Protein AF-A0A6V7HW28-F1 (afdb_monomer_lite)

pLDDT: mean 78.1, std 14.73, range [49.62, 92.06]

Foldseek 3Di:
DLCCCVPPQVVVPQQAAEADDPDDPAPDPDVVNVVVVVVCVVVVHHYDYDHPNPPPPPD

Radius of gyration: 12.55 Å; chains: 1; bounding box: 26×28×31 Å

Structure (mmCIF, N/CA/C/O backbone):
data_AF-A0A6V7HW28-F1
#
_entry.id   AF-A0A6V7HW28-F1
#
loop_
_atom_site.group_PDB
_atom_site.id
_atom_site.type_symbol
_atom_site.label_atom_id
_atom_site.label_alt_id
_atom_site.label_comp_id
_atom_site.label_asym_id
_atom_site.label_entity_id
_atom_site.label_seq_id
_atom_site.pdbx_PDB_ins_code
_atom_site.Cartn_x
_atom_site.Cartn_y
_atom_site.Cartn_z
_atom_site.occupancy
_atom_site.B_iso_or_equiv
_atom_site.auth_seq_id
_atom_site.auth_comp_id
_atom_site.auth_asym_id
_atom_site.auth_atom_id
_atom_site.pdbx_PDB_model_num
ATOM 1 N N . ILE A 1 1 ? -0.879 -6.515 -1.693 1.00 83.25 1 ILE A N 1
ATOM 2 C CA . ILE A 1 1 ? -1.033 -5.068 -1.409 1.00 83.25 1 ILE A CA 1
ATOM 3 C C . ILE A 1 1 ? -2.462 -4.690 -1.037 1.00 83.25 1 ILE A C 1
ATOM 5 O O . ILE A 1 1 ? -2.629 -4.149 0.040 1.00 83.25 1 ILE A O 1
ATOM 9 N N . LEU A 1 2 ? -3.486 -5.015 -1.843 1.00 87.19 2 LEU A N 1
ATOM 10 C CA . LEU A 1 2 ? -4.885 -4.743 -1.476 1.00 87.19 2 LEU A CA 1
ATOM 11 C C . LEU A 1 2 ? -5.280 -5.416 -0.150 1.00 87.19 2 LEU A C 1
ATOM 13 O O . LEU A 1 2 ? -5.814 -4.755 0.729 1.00 87.19 2 LEU A O 1
ATOM 17 N N . ASP A 1 3 ? -4.945 -6.700 0.017 1.00 90.88 3 ASP A N 1
ATOM 18 C CA . ASP A 1 3 ? -5.213 -7.434 1.262 1.00 90.88 3 ASP A CA 1
ATOM 19 C C . ASP A 1 3 ? -4.547 -6.771 2.484 1.00 90.88 3 ASP A C 1
ATOM 21 O O . ASP A 1 3 ? -5.227 -6.494 3.468 1.00 90.88 3 ASP A O 1
ATOM 25 N N . SER A 1 4 ? -3.264 -6.402 2.374 1.00 88.69 4 SER A N 1
ATOM 26 C CA . SER A 1 4 ? -2.539 -5.646 3.406 1.00 88.69 4 SER A CA 1
ATOM 27 C C . SER A 1 4 ? -3.173 -4.286 3.700 1.00 88.69 4 SER A C 1
ATOM 29 O O . SER A 1 4 ? -3.378 -3.949 4.861 1.00 88.69 4 SER A O 1
ATOM 31 N N . LEU A 1 5 ? -3.551 -3.507 2.680 1.00 88.06 5 LEU A N 1
ATOM 32 C CA . LEU A 1 5 ? -4.235 -2.227 2.889 1.00 88.06 5 LEU A CA 1
ATOM 33 C C . LEU A 1 5 ? -5.527 -2.423 3.696 1.00 88.06 5 LEU A C 1
ATOM 35 O O . LEU A 1 5 ? -5.771 -1.703 4.661 1.00 88.06 5 LEU A O 1
ATOM 39 N N . CYS A 1 6 ? -6.320 -3.439 3.352 1.00 87.62 6 CYS A N 1
ATOM 40 C CA . CYS A 1 6 ? -7.586 -3.711 4.021 1.00 87.62 6 CYS A CA 1
ATOM 41 C C . CYS A 1 6 ? -7.434 -4.278 5.440 1.00 87.62 6 CYS A C 1
ATOM 43 O O . CYS A 1 6 ? -8.206 -3.904 6.320 1.00 87.62 6 CYS A O 1
ATOM 45 N N . LYS A 1 7 ? -6.485 -5.190 5.672 1.00 90.25 7 LYS A N 1
ATOM 46 C CA . LYS A 1 7 ? -6.377 -5.941 6.936 1.00 90.25 7 LYS A 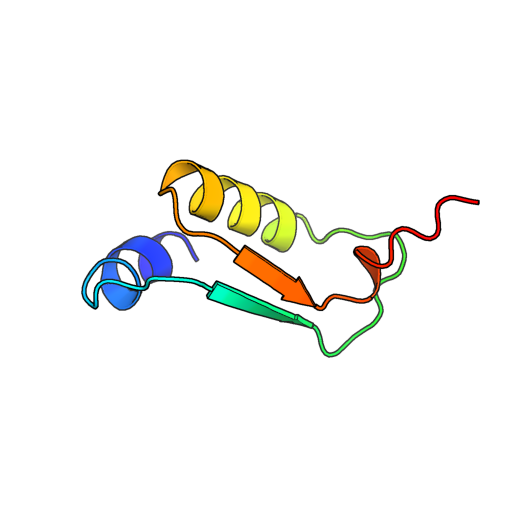CA 1
ATOM 47 C C . LYS A 1 7 ? -5.324 -5.411 7.899 1.00 90.25 7 LYS A C 1
ATOM 49 O O . LYS A 1 7 ? -5.445 -5.659 9.095 1.00 90.25 7 LYS A O 1
ATOM 54 N N . GLU A 1 8 ? -4.317 -4.699 7.410 1.00 89.69 8 GLU A N 1
ATOM 55 C CA . GLU A 1 8 ? -3.194 -4.226 8.227 1.00 89.69 8 GLU A CA 1
ATOM 56 C C . GLU A 1 8 ? -3.195 -2.702 8.380 1.00 89.69 8 GLU A C 1
ATOM 58 O O . GLU A 1 8 ? -2.920 -2.210 9.466 1.00 89.69 8 GLU A O 1
ATOM 63 N N . PHE A 1 9 ? -3.538 -1.941 7.333 1.00 87.56 9 PHE A N 1
ATOM 64 C CA . PHE A 1 9 ? -3.475 -0.471 7.377 1.00 87.56 9 PHE A CA 1
ATOM 65 C C . PHE A 1 9 ? -4.783 0.140 7.894 1.00 87.56 9 PHE A C 1
ATOM 67 O O . PHE A 1 9 ? -4.773 0.989 8.785 1.00 87.56 9 PHE A O 1
ATOM 74 N N . LEU A 1 10 ? -5.929 -0.303 7.369 1.00 86.12 10 LEU A N 1
ATOM 75 C CA . LEU A 1 10 ? -7.230 0.212 7.811 1.00 86.12 10 LEU A CA 1
ATOM 76 C C . LEU A 1 10 ? -7.575 -0.199 9.247 1.00 86.12 10 LEU A C 1
ATOM 78 O O . LEU A 1 10 ? -8.224 0.558 9.960 1.00 86.12 10 LEU A O 1
ATOM 82 N N . THR A 1 11 ? -7.122 -1.369 9.697 1.00 89.88 11 THR A N 1
ATOM 83 C CA . THR A 1 11 ? -7.433 -1.887 11.040 1.00 89.88 11 THR A CA 1
ATOM 84 C C . THR A 1 11 ? -6.755 -1.106 12.163 1.00 89.88 11 THR A C 1
ATOM 86 O O . THR A 1 11 ? -7.241 -1.128 13.292 1.00 89.88 11 THR A O 1
ATOM 89 N N . VAL A 1 12 ? -5.668 -0.390 11.864 1.00 90.44 12 VAL A N 1
ATOM 90 C CA . VAL A 1 12 ? -4.892 0.385 12.846 1.00 90.44 12 VAL A CA 1
ATOM 91 C C . VAL A 1 12 ? -5.031 1.902 12.675 1.00 90.44 12 VAL A C 1
ATOM 93 O O . VAL A 1 12 ? -4.292 2.651 13.306 1.00 90.44 12 VAL A O 1
ATOM 96 N N . ASN A 1 13 ? -5.988 2.368 11.860 1.00 89.38 13 ASN A N 1
ATOM 97 C CA . ASN A 1 13 ? -6.237 3.791 11.585 1.00 89.38 13 ASN A CA 1
ATOM 98 C C . ASN A 1 13 ? -4.983 4.547 11.103 1.00 89.38 13 ASN A C 1
ATOM 100 O O . ASN A 1 13 ? -4.585 5.564 11.678 1.00 89.38 13 ASN A O 1
ATOM 104 N N . VAL A 1 14 ? -4.347 4.051 10.039 1.00 91.50 14 VAL A N 1
ATOM 105 C CA . VAL A 1 14 ? -3.201 4.731 9.417 1.00 91.50 14 VAL A CA 1
ATOM 106 C C . VAL A 1 14 ? -3.598 6.128 8.920 1.00 91.50 14 VAL A C 1
ATOM 108 O O . VAL A 1 14 ? -4.502 6.272 8.103 1.00 91.50 14 VAL A O 1
ATOM 111 N N . SER A 1 15 ? -2.877 7.153 9.387 1.00 91.12 15 SER A N 1
ATOM 112 C CA . SER A 1 15 ? -3.080 8.556 8.990 1.00 91.12 15 SER A CA 1
ATOM 113 C C . SER A 1 15 ? -2.334 8.930 7.703 1.00 91.12 15 SER A C 1
ATOM 115 O O . SER A 1 15 ? -2.820 9.744 6.928 1.00 91.12 15 SER A O 1
ATOM 117 N N . ALA A 1 16 ? -1.169 8.326 7.447 1.00 91.25 16 ALA A N 1
ATOM 118 C CA . ALA A 1 16 ? -0.382 8.543 6.234 1.00 91.25 16 ALA A CA 1
ATOM 119 C C . ALA A 1 16 ? 0.523 7.341 5.940 1.00 91.25 16 ALA A C 1
ATOM 121 O O . ALA A 1 16 ? 0.938 6.636 6.862 1.00 91.25 16 ALA A O 1
ATOM 122 N N . ILE A 1 17 ? 0.867 7.130 4.666 1.00 90.44 17 ILE A N 1
ATOM 123 C CA . ILE A 1 17 ? 1.806 6.083 4.238 1.00 90.44 17 ILE A CA 1
ATOM 124 C C . ILE A 1 17 ? 3.070 6.723 3.670 1.00 90.44 17 ILE A C 1
ATOM 126 O O . ILE A 1 17 ? 3.002 7.540 2.754 1.00 90.44 17 ILE A O 1
ATOM 130 N N . LEU A 1 18 ? 4.229 6.314 4.183 1.00 89.56 18 LEU A N 1
ATOM 131 C CA . LEU A 1 18 ? 5.524 6.677 3.619 1.00 89.56 18 LEU A CA 1
ATOM 132 C C . LEU A 1 18 ? 5.945 5.612 2.598 1.00 89.56 18 LEU A C 1
ATOM 134 O O . LEU A 1 18 ? 6.179 4.459 2.962 1.00 89.56 18 LEU A O 1
ATOM 138 N N . TYR A 1 19 ? 6.025 5.988 1.323 1.00 86.44 19 TYR A N 1
ATOM 139 C CA . TYR A 1 19 ? 6.421 5.0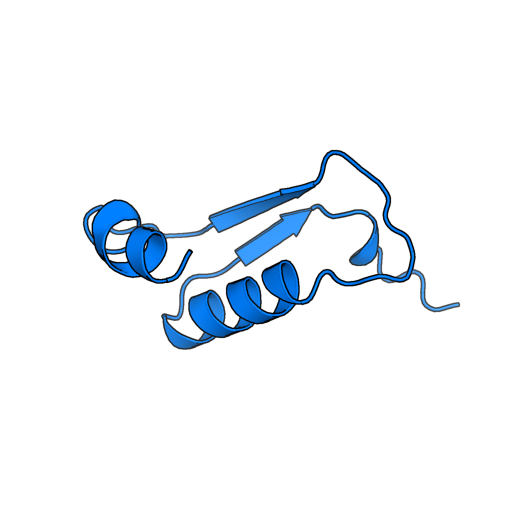95 0.234 1.00 86.44 19 TYR A CA 1
ATOM 140 C C . TYR A 1 19 ? 7.872 5.369 -0.178 1.00 86.44 19 TYR A C 1
ATOM 142 O O . TYR A 1 19 ? 8.181 6.444 -0.689 1.00 86.44 19 TYR A O 1
ATOM 150 N N . LEU A 1 20 ? 8.759 4.397 0.057 1.00 81.94 20 LEU A N 1
ATOM 151 C CA . LEU A 1 20 ? 10.205 4.487 -0.179 1.00 81.94 20 LEU A CA 1
ATOM 152 C C . LEU A 1 20 ? 10.649 3.393 -1.152 1.00 81.94 20 LEU A C 1
ATOM 154 O O . LEU A 1 20 ? 10.231 2.242 -1.021 1.00 81.94 20 LEU A O 1
ATOM 158 N N . MET A 1 21 ? 11.547 3.725 -2.080 1.00 74.00 21 MET A N 1
ATOM 159 C CA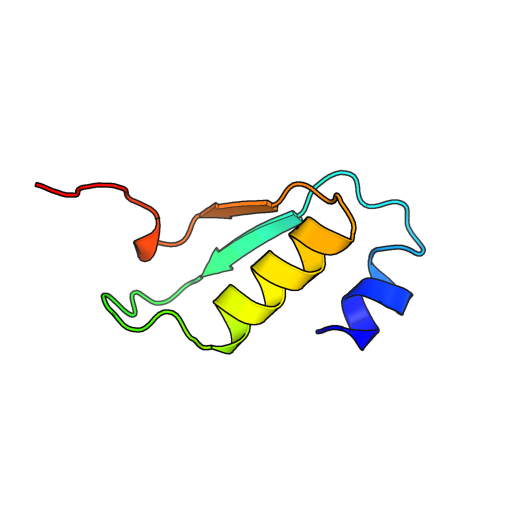 . MET A 1 21 ? 12.218 2.746 -2.942 1.00 74.00 21 MET A CA 1
ATOM 160 C C . MET A 1 21 ? 13.737 2.871 -2.806 1.00 74.00 21 MET A C 1
ATOM 162 O O . MET A 1 21 ? 14.267 3.973 -2.737 1.00 74.00 21 MET A O 1
ATOM 166 N N . ASN A 1 22 ? 14.437 1.732 -2.747 1.00 68.69 22 ASN A N 1
ATOM 167 C CA . ASN A 1 22 ? 15.899 1.671 -2.599 1.00 68.69 22 ASN A CA 1
ATOM 168 C C . ASN A 1 22 ? 16.640 1.552 -3.947 1.00 68.69 22 ASN A C 1
ATOM 170 O O . ASN A 1 22 ? 17.863 1.544 -3.975 1.00 68.69 22 ASN A O 1
ATOM 174 N N . TYR A 1 23 ? 15.914 1.452 -5.063 1.00 65.88 23 TYR A N 1
ATOM 175 C CA . TYR A 1 23 ? 16.493 1.343 -6.398 1.00 65.88 23 TYR A CA 1
ATOM 176 C C . TYR A 1 23 ? 15.943 2.436 -7.318 1.00 65.88 23 TYR A C 1
ATOM 178 O O . TYR A 1 23 ? 14.744 2.715 -7.321 1.00 65.88 23 TYR A O 1
ATOM 186 N N . GLU A 1 24 ? 16.819 3.023 -8.127 1.00 57.19 24 GLU A N 1
ATOM 187 C CA . GLU A 1 24 ? 16.461 3.972 -9.179 1.00 57.19 24 GLU A CA 1
ATOM 188 C C . GLU A 1 24 ? 16.104 3.223 -10.464 1.00 57.19 24 GLU A C 1
ATOM 190 O O . GLU A 1 24 ? 16.955 2.916 -11.297 1.00 57.19 24 GLU A O 1
ATOM 195 N N . GLN A 1 25 ? 14.819 2.910 -10.635 1.00 57.62 25 GLN A N 1
ATOM 196 C CA . GLN A 1 25 ? 14.274 2.512 -11.935 1.00 57.62 25 GLN A CA 1
ATOM 197 C C . GLN A 1 25 ? 13.734 3.741 -12.670 1.00 57.62 25 GLN A C 1
ATOM 199 O O . GLN A 1 25 ? 12.541 3.823 -12.961 1.00 57.62 25 GLN A O 1
ATOM 204 N N . TYR A 1 26 ? 14.641 4.661 -13.024 1.00 52.84 26 TYR A N 1
ATOM 205 C CA . TYR A 1 26 ? 14.331 5.791 -13.899 1.00 52.84 26 TYR A CA 1
ATOM 206 C C . TYR A 1 26 ? 13.552 5.302 -15.132 1.00 52.84 26 TYR A C 1
ATOM 208 O O . TYR A 1 26 ? 14.067 4.547 -15.960 1.00 52.84 26 TYR A O 1
ATOM 216 N N . GLY A 1 27 ? 12.289 5.714 -15.247 1.00 52.97 27 GLY A N 1
ATOM 217 C CA . GLY A 1 27 ? 11.469 5.483 -16.441 1.00 52.97 27 GLY A CA 1
ATOM 218 C C . GLY A 1 27 ? 10.661 4.181 -16.483 1.00 52.97 27 GLY A C 1
ATOM 219 O O . GLY A 1 27 ? 10.010 3.913 -17.494 1.00 52.97 27 GLY A O 1
ATOM 220 N N . ARG A 1 28 ? 10.618 3.385 -15.408 1.00 57.31 28 ARG A N 1
ATOM 221 C CA . ARG A 1 28 ? 9.633 2.297 -15.263 1.00 57.31 28 ARG A CA 1
ATOM 222 C C . ARG A 1 28 ? 8.921 2.439 -13.926 1.00 57.31 28 ARG A C 1
ATOM 224 O O . ARG A 1 28 ? 9.254 1.766 -12.959 1.00 57.31 28 ARG A O 1
ATOM 231 N N . SER A 1 29 ? 7.882 3.280 -13.899 1.00 57.12 29 SER A N 1
ATOM 232 C CA . SER A 1 29 ? 6.836 3.163 -12.878 1.00 57.12 29 SER A CA 1
ATOM 233 C C . SER A 1 29 ? 6.369 1.711 -12.877 1.00 57.12 29 SER A C 1
ATOM 235 O O . SER A 1 29 ? 5.716 1.258 -13.819 1.00 57.12 29 SER A O 1
ATOM 237 N N . THR A 1 30 ? 6.779 0.942 -11.870 1.00 69.94 30 THR A N 1
ATOM 238 C CA . THR A 1 30 ? 6.340 -0.444 -11.747 1.00 69.94 30 THR A CA 1
ATOM 239 C C . THR A 1 30 ? 4.816 -0.407 -11.651 1.00 69.94 30 THR A C 1
ATOM 241 O O . THR A 1 30 ? 4.267 0.378 -10.878 1.00 69.94 30 THR A O 1
ATOM 244 N N . ALA A 1 31 ? 4.099 -1.203 -12.452 1.00 77.94 31 ALA A N 1
ATOM 245 C CA . ALA A 1 31 ? 2.629 -1.204 -12.441 1.00 77.94 31 ALA A CA 1
ATOM 246 C C . ALA A 1 31 ? 2.061 -1.392 -11.015 1.00 77.94 31 ALA A C 1
ATOM 248 O O . ALA A 1 31 ? 0.996 -0.880 -10.680 1.00 77.94 31 ALA A O 1
ATOM 249 N N . SER A 1 32 ? 2.825 -2.059 -10.144 1.00 77.44 32 SER A N 1
ATOM 250 C CA . SER A 1 32 ? 2.584 -2.173 -8.707 1.00 77.44 32 SER A CA 1
ATOM 251 C C . SER A 1 32 ? 2.574 -0.845 -7.942 1.00 77.44 32 SER A C 1
ATOM 253 O O . SER A 1 32 ? 1.724 -0.685 -7.070 1.00 77.44 32 SER A O 1
ATOM 255 N N . ALA A 1 33 ? 3.475 0.098 -8.237 1.00 81.00 33 ALA A N 1
ATOM 256 C CA . ALA A 1 33 ? 3.527 1.404 -7.576 1.00 81.00 33 ALA A CA 1
ATOM 257 C C . ALA A 1 33 ? 2.302 2.255 -7.932 1.00 81.00 33 ALA A C 1
ATOM 259 O O . ALA A 1 33 ? 1.631 2.776 -7.046 1.00 81.00 33 ALA A O 1
ATOM 260 N N . GLN A 1 34 ? 1.951 2.323 -9.219 1.00 84.50 34 GLN A N 1
ATOM 261 C CA . GLN A 1 34 ? 0.757 3.042 -9.678 1.00 84.50 34 GLN A CA 1
ATOM 262 C C . GLN A 1 34 ? -0.526 2.426 -9.112 1.00 84.50 34 GLN A C 1
ATOM 264 O O . GLN A 1 34 ? -1.390 3.142 -8.610 1.00 84.50 34 GLN A O 1
ATOM 269 N N . TYR A 1 35 ? -0.627 1.095 -9.128 1.00 86.62 35 TYR A N 1
ATOM 270 C CA . TYR A 1 35 ? -1.754 0.383 -8.531 1.00 86.62 35 TYR A CA 1
ATOM 271 C C . TYR A 1 35 ? -1.878 0.660 -7.026 1.00 86.62 35 TYR A C 1
ATOM 273 O O . TYR A 1 35 ? -2.974 0.901 -6.527 1.00 86.62 35 TYR A O 1
ATOM 281 N N . PHE A 1 36 ? -0.758 0.686 -6.302 1.00 87.88 36 PHE A N 1
ATOM 282 C CA . PHE A 1 36 ? -0.734 1.036 -4.884 1.00 87.88 36 PHE A CA 1
ATOM 283 C C . PHE A 1 36 ? -1.199 2.477 -4.628 1.00 87.88 36 PHE A C 1
ATOM 285 O O . PHE A 1 36 ? -2.072 2.683 -3.786 1.00 87.88 36 PHE A O 1
ATOM 292 N N . LEU A 1 37 ? -0.667 3.453 -5.371 1.00 87.62 37 LEU A N 1
ATOM 29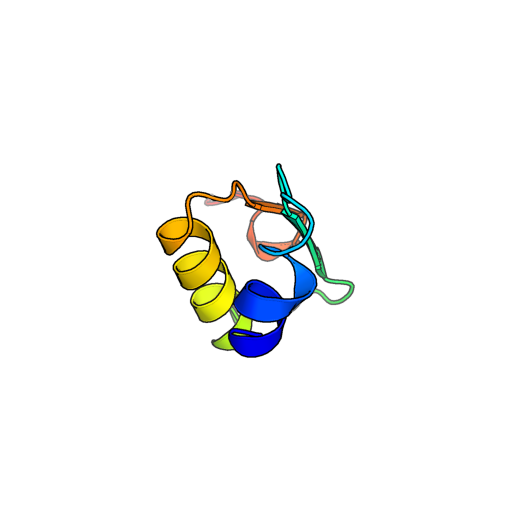3 C CA . LEU A 1 37 ? -1.054 4.861 -5.238 1.00 87.62 37 LEU A CA 1
ATOM 294 C C . LEU A 1 37 ? -2.546 5.066 -5.525 1.00 87.62 37 LEU A C 1
ATOM 296 O O . LEU A 1 37 ? -3.218 5.776 -4.781 1.00 87.62 37 LEU A O 1
ATOM 300 N N . GLN A 1 38 ? -3.083 4.386 -6.542 1.00 89.56 38 GLN A N 1
ATOM 301 C CA . GLN A 1 38 ? -4.507 4.446 -6.871 1.00 89.56 38 GLN A CA 1
ATOM 302 C C . GLN A 1 38 ? -5.382 3.891 -5.741 1.00 89.56 38 GLN A C 1
ATOM 304 O O . GLN A 1 38 ? -6.400 4.488 -5.396 1.00 89.56 38 GLN A O 1
ATOM 309 N N . LEU A 1 39 ? -4.992 2.762 -5.142 1.00 91.12 39 LEU A N 1
ATOM 310 C CA . LEU A 1 39 ? -5.724 2.178 -4.016 1.00 91.12 39 LEU A CA 1
ATOM 311 C C . LEU A 1 39 ? -5.662 3.061 -2.766 1.00 91.12 39 LEU A C 1
ATOM 313 O O . LEU A 1 39 ? -6.682 3.251 -2.109 1.00 91.12 39 LEU A O 1
ATOM 317 N N . ALA A 1 40 ? -4.494 3.618 -2.442 1.00 90.44 40 ALA A N 1
ATOM 318 C CA . ALA A 1 40 ? -4.349 4.519 -1.302 1.00 90.44 40 ALA A CA 1
ATOM 319 C C . ALA A 1 40 ? -5.170 5.806 -1.490 1.00 90.44 40 ALA A C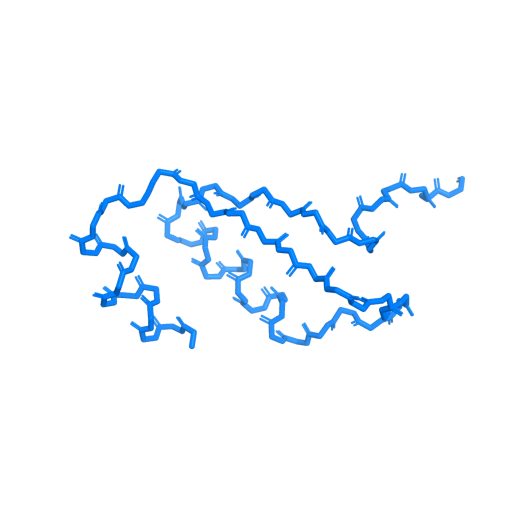 1
ATOM 321 O O . ALA A 1 40 ? -5.864 6.229 -0.565 1.00 90.44 40 ALA A O 1
ATOM 322 N N . GLY A 1 41 ? -5.179 6.360 -2.709 1.00 89.06 41 GLY A N 1
ATOM 323 C CA . GLY A 1 41 ? -6.033 7.487 -3.080 1.00 89.06 41 GLY A CA 1
ATOM 324 C C . GLY A 1 41 ? -7.524 7.165 -2.960 1.00 89.06 41 GLY A C 1
ATOM 325 O O . GLY A 1 41 ? -8.275 7.962 -2.405 1.00 89.06 41 GLY A O 1
ATOM 326 N N . TYR A 1 42 ? -7.952 5.974 -3.392 1.00 91.00 42 TYR A N 1
ATOM 327 C CA . TYR A 1 42 ? -9.340 5.522 -3.233 1.00 91.00 42 TYR A CA 1
ATOM 328 C C . TYR A 1 42 ? -9.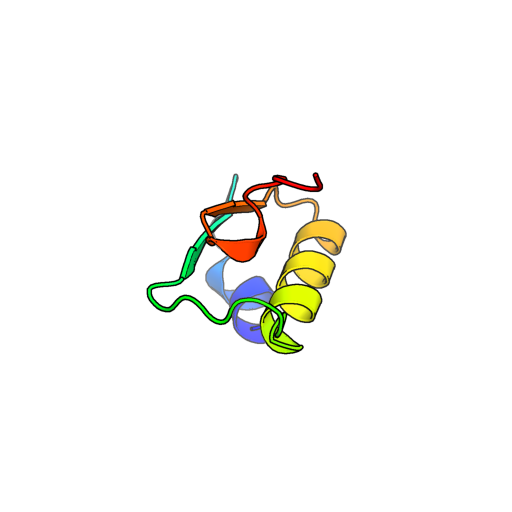761 5.398 -1.761 1.00 91.00 42 TYR A C 1
ATOM 330 O O . TYR A 1 42 ? -10.895 5.709 -1.409 1.00 91.00 42 TYR A O 1
ATOM 338 N N . LEU A 1 43 ? -8.843 4.974 -0.891 1.00 89.75 43 LEU A N 1
ATOM 339 C CA . LEU A 1 43 ? -9.073 4.885 0.553 1.00 89.75 43 LEU A CA 1
ATOM 340 C C . LEU A 1 43 ? -8.951 6.238 1.276 1.00 89.75 43 LEU A C 1
ATOM 342 O O . LEU A 1 43 ? -9.209 6.304 2.475 1.00 89.75 43 LEU A O 1
ATOM 346 N N . GLY A 1 44 ? -8.555 7.305 0.575 1.00 89.81 44 GLY A N 1
ATOM 347 C CA . GLY A 1 44 ? -8.351 8.632 1.157 1.00 89.81 44 GLY A CA 1
ATOM 348 C C . GLY A 1 44 ? -7.131 8.732 2.076 1.00 89.81 44 GLY A C 1
ATOM 349 O O . GLY A 1 44 ? -7.050 9.666 2.870 1.00 89.81 44 GLY A O 1
ATOM 350 N N . ILE A 1 45 ? -6.188 7.787 1.991 1.00 92.06 45 ILE A N 1
ATOM 351 C CA . ILE A 1 45 ? -4.988 7.779 2.832 1.00 92.06 45 ILE A CA 1
ATOM 352 C C . ILE A 1 45 ? -3.878 8.546 2.102 1.00 92.06 45 ILE A C 1
ATOM 354 O O . ILE A 1 45 ? -3.465 8.126 1.016 1.00 92.06 45 ILE A O 1
ATOM 358 N N . PRO A 1 46 ? -3.358 9.649 2.666 1.00 91.38 46 PRO A N 1
ATOM 359 C CA . PRO A 1 46 ? -2.292 10.407 2.029 1.00 91.38 46 PRO A CA 1
ATOM 360 C C . PRO A 1 46 ? -1.006 9.574 1.943 1.00 91.38 46 PRO A C 1
ATOM 362 O O . PRO A 1 46 ? -0.544 9.000 2.934 1.00 91.38 46 PRO A O 1
ATOM 365 N N . VAL A 1 47 ? -0.410 9.530 0.748 1.00 90.38 47 VAL A N 1
ATOM 366 C CA . VAL A 1 47 ? 0.877 8.867 0.497 1.00 90.38 47 VAL A CA 1
ATOM 367 C C . VAL A 1 47 ? 1.959 9.917 0.281 1.00 90.38 47 VAL A C 1
ATOM 369 O O . VAL A 1 47 ? 1.875 10.720 -0.646 1.00 90.38 47 VAL A O 1
ATOM 372 N N . ILE A 1 48 ? 2.998 9.884 1.113 1.00 88.50 48 ILE A N 1
ATOM 373 C CA . ILE A 1 48 ? 4.220 10.669 0.934 1.00 88.50 48 ILE A CA 1
ATOM 374 C C . ILE A 1 48 ? 5.218 9.760 0.227 1.00 88.50 48 ILE A C 1
ATOM 376 O O . ILE A 1 48 ? 5.743 8.816 0.818 1.00 88.50 48 ILE A O 1
ATOM 380 N N . ALA A 1 49 ? 5.437 10.008 -1.058 1.00 82.50 49 ALA A N 1
ATOM 381 C CA . ALA A 1 49 ? 6.317 9.197 -1.881 1.00 82.50 49 ALA A CA 1
ATOM 382 C C . ALA A 1 49 ? 7.702 9.845 -1.978 1.00 82.50 49 ALA A C 1
ATOM 384 O O . ALA A 1 49 ? 7.847 10.955 -2.485 1.00 82.50 49 ALA A O 1
ATOM 385 N N . TRP A 1 50 ? 8.711 9.132 -1.487 1.00 72.94 50 TRP A N 1
ATOM 386 C CA . TRP A 1 50 ? 10.126 9.464 -1.621 1.00 72.94 50 TRP A CA 1
ATOM 387 C C . TRP A 1 50 ? 10.777 8.396 -2.502 1.00 72.94 50 TRP A C 1
ATOM 389 O O . TRP A 1 50 ? 11.515 7.512 -2.064 1.00 72.94 50 TRP A O 1
ATOM 399 N N . ASN A 1 51 ? 10.400 8.432 -3.771 1.00 65.44 51 ASN A N 1
ATOM 400 C CA . ASN A 1 51 ? 11.007 7.684 -4.859 1.00 65.44 51 ASN A CA 1
ATOM 401 C C . ASN A 1 51 ? 11.711 8.684 -5.780 1.00 65.44 51 ASN A C 1
ATOM 403 O O . ASN A 1 51 ? 11.180 9.763 -6.045 1.00 65.44 51 ASN A O 1
ATOM 407 N N . ALA A 1 52 ? 12.894 8.320 -6.280 1.00 54.38 52 ALA A N 1
ATOM 408 C CA . ALA A 1 52 ? 13.679 9.170 -7.176 1.00 54.38 52 ALA A CA 1
ATOM 409 C C . ALA A 1 52 ? 12.880 9.615 -8.418 1.00 54.38 52 ALA A C 1
ATOM 411 O O . ALA A 1 52 ? 13.094 10.720 -8.911 1.00 54.38 52 ALA A O 1
ATOM 412 N N . ASP A 1 53 ? 11.895 8.812 -8.845 1.00 59.47 53 ASP A N 1
ATOM 413 C CA . ASP A 1 53 ? 11.012 9.099 -9.984 1.00 59.47 53 ASP A CA 1
ATOM 414 C C . ASP A 1 53 ? 9.998 10.236 -9.743 1.00 59.47 53 ASP A C 1
ATOM 416 O O . ASP A 1 53 ? 9.438 10.750 -10.705 1.00 59.47 53 ASP A O 1
ATOM 420 N N . ASN A 1 54 ? 9.755 10.644 -8.489 1.00 54.44 54 ASN A N 1
ATOM 421 C CA . ASN A 1 54 ? 8.880 11.780 -8.150 1.00 54.44 54 ASN A CA 1
ATOM 422 C C . ASN A 1 54 ? 9.657 13.089 -7.946 1.00 54.44 54 ASN A C 1
ATOM 424 O O . ASN A 1 54 ? 9.071 14.113 -7.585 1.00 54.44 54 ASN A O 1
ATOM 428 N N . SER A 1 55 ? 10.971 13.075 -8.184 1.00 55.31 55 SER A N 1
ATOM 429 C CA . SER A 1 55 ? 11.759 14.298 -8.316 1.00 55.31 55 SER A CA 1
ATOM 430 C C . SER A 1 55 ? 11.308 14.962 -9.611 1.00 55.31 55 SER A C 1
ATOM 432 O O . SER A 1 55 ? 11.825 14.632 -10.672 1.00 55.31 55 SER A O 1
ATOM 434 N N . GLY A 1 56 ? 10.291 15.823 -9.542 1.00 49.62 56 GLY A N 1
ATOM 435 C CA . GLY A 1 56 ? 9.721 16.566 -10.668 1.00 49.62 56 GLY A CA 1
ATOM 436 C C . GLY A 1 56 ? 10.709 17.548 -11.299 1.00 49.62 56 GLY A C 1
ATOM 437 O O . GLY A 1 56 ? 10.462 18.748 -11.322 1.00 49.62 56 GLY A O 1
ATOM 438 N N . LEU A 1 57 ? 11.834 17.044 -11.804 1.00 51.50 57 LEU A N 1
ATOM 439 C CA . LEU A 1 57 ? 12.707 17.728 -12.739 1.00 51.50 57 LEU A CA 1
ATOM 440 C C . LEU A 1 57 ? 12.250 17.352 -14.149 1.00 51.50 57 LEU A C 1
ATOM 442 O O . LEU A 1 57 ? 12.959 16.701 -14.917 1.00 51.50 57 LEU A O 1
ATOM 446 N N . GLU A 1 58 ? 11.020 17.747 -14.464 1.00 52.00 58 GLU A N 1
ATOM 447 C CA . GLU A 1 58 ? 10.644 17.966 -15.852 1.00 52.00 58 GLU A CA 1
ATOM 448 C C . GLU A 1 58 ? 11.324 19.280 -16.255 1.00 52.00 58 GLU A C 1
ATOM 450 O O . GLU A 1 58 ? 11.249 20.277 -15.538 1.00 52.00 58 GLU A O 1
ATOM 455 N N . ARG A 1 59 ? 12.120 19.199 -17.317 1.00 49.66 59 ARG A N 1
ATOM 456 C CA . ARG A 1 59 ? 13.110 20.189 -17.750 1.00 49.66 59 ARG A CA 1
ATOM 457 C C . ARG A 1 59 ? 12.568 21.598 -17.984 1.00 49.66 59 ARG A C 1
ATOM 459 O O . ARG A 1 59 ? 11.476 21.713 -18.577 1.00 49.66 59 ARG A O 1
#

Organism: NCBI:txid1563983

Secondary structure (DSSP, 8-state):
-HHHIIIIIGGGT---EEEE-SS--TT---HHHHHHHHHHHHTT--EEEE-GGG-----

Sequence (59 aa):
ILDSLCKEFLTVNVSAILYLMNYEQYGRSTASAQYFLQLAGYLGIPVIAWNADNSGLER